Protein AF-A0A2R7UPP7-F1 (afdb_monomer_lite)

InterPro domains:
  IPR025188 Domain of unknown function DUF4113 [PF13438] (25-75)

Secondary structure (DSSP, 8-state):
--TT---TTSS---TTS-PPPHHHHHHHHHHHHHHHHH-TTSS--TTS-SS-TTS---TTPPP-TTT-GGGSPPPP-

Radius of gyration: 20.5 Å; chains: 1; bounding box: 61×23×48 Å

Organism: Pseudomonas plecoglossicida (NCBI:txid70775)

Structure (mmCIF, N/CA/C/O backbone):
data_AF-A0A2R7UPP7-F1
#
_entry.id   AF-A0A2R7UPP7-F1
#
loop_
_atom_site.group_PDB
_atom_site.id
_atom_site.type_symbol
_atom_site.label_atom_id
_atom_site.label_alt_id
_atom_site.label_comp_id
_atom_site.label_asym_id
_atom_site.label_entity_id
_atom_site.label_seq_id
_atom_site.pdbx_PDB_ins_code
_atom_site.Cartn_x
_atom_site.Cartn_y
_atom_site.Cartn_z
_atom_site.occupancy
_atom_site.B_iso_or_equiv
_atom_site.auth_seq_id
_atom_site.auth_comp_id
_atom_site.auth_asym_id
_atom_site.auth_atom_id
_atom_site.pdbx_PDB_model_num
ATOM 1 N N . LEU A 1 1 ? 11.241 0.968 12.665 1.00 49.41 1 LEU A N 1
ATOM 2 C CA . LEU A 1 1 ? 11.268 2.345 12.127 1.00 49.41 1 LEU A CA 1
ATOM 3 C C . LEU A 1 1 ? 11.550 2.244 10.635 1.00 49.41 1 LEU A C 1
ATOM 5 O O . LEU A 1 1 ? 12.409 1.455 10.272 1.00 49.41 1 LEU A O 1
ATOM 9 N N . LEU A 1 2 ? 10.826 2.971 9.789 1.00 63.25 2 LEU A N 1
ATOM 10 C CA . LEU A 1 2 ? 10.925 2.866 8.329 1.00 63.25 2 LEU A CA 1
ATOM 11 C C . LEU A 1 2 ? 12.034 3.791 7.778 1.00 63.25 2 LEU A C 1
ATOM 13 O O . LEU A 1 2 ? 11.787 4.618 6.909 1.00 63.25 2 LEU A O 1
ATOM 17 N N . MET A 1 3 ? 13.237 3.698 8.359 1.00 71.38 3 MET A N 1
ATOM 18 C CA . MET A 1 3 ? 14.370 4.604 8.082 1.00 71.38 3 MET A CA 1
AT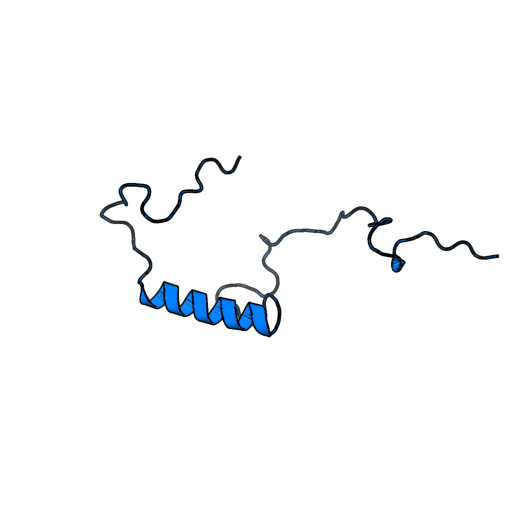OM 19 C C . MET A 1 3 ? 14.924 4.478 6.654 1.00 71.38 3 MET A C 1
ATOM 21 O O . MET A 1 3 ? 15.645 5.361 6.207 1.00 71.38 3 MET A O 1
ATOM 25 N N . ASP A 1 4 ? 14.587 3.398 5.945 1.00 66.12 4 ASP A N 1
ATOM 26 C CA . ASP A 1 4 ? 15.144 3.077 4.629 1.00 66.12 4 ASP A CA 1
ATOM 27 C C . ASP A 1 4 ? 14.178 3.308 3.460 1.00 66.12 4 ASP A C 1
ATOM 29 O O . ASP A 1 4 ? 14.494 2.935 2.330 1.00 66.12 4 ASP A O 1
ATOM 33 N N . LEU A 1 5 ? 13.016 3.943 3.678 1.00 67.50 5 LEU A N 1
ATOM 34 C CA . LEU A 1 5 ? 12.265 4.465 2.534 1.00 67.50 5 LEU A CA 1
ATOM 35 C C . LEU A 1 5 ? 13.015 5.648 1.936 1.00 67.50 5 LEU A C 1
ATOM 37 O O . LEU A 1 5 ? 13.273 6.636 2.620 1.00 67.50 5 LEU A O 1
ATOM 41 N N . ARG A 1 6 ? 13.319 5.552 0.646 1.00 70.44 6 ARG A N 1
ATOM 42 C CA . ARG A 1 6 ? 14.017 6.583 -0.123 1.00 70.44 6 ARG A CA 1
ATOM 43 C C . ARG A 1 6 ? 13.222 6.885 -1.380 1.00 70.44 6 ARG A C 1
ATOM 45 O O . ARG A 1 6 ? 12.532 5.997 -1.891 1.00 70.44 6 ARG A O 1
ATOM 52 N N . GLN A 1 7 ? 13.293 8.119 -1.866 1.00 66.81 7 GLN A N 1
ATOM 53 C CA . GLN A 1 7 ? 12.629 8.463 -3.117 1.00 66.81 7 GLN A CA 1
ATOM 54 C C . GLN A 1 7 ? 13.392 7.852 -4.305 1.00 66.81 7 GLN A C 1
ATOM 56 O O . GLN A 1 7 ? 14.622 7.725 -4.255 1.00 66.81 7 GLN A O 1
ATOM 61 N N . PRO A 1 8 ? 12.695 7.466 -5.388 1.00 67.62 8 PRO A N 1
ATOM 62 C CA . PRO A 1 8 ? 13.349 7.027 -6.616 1.00 67.62 8 PRO A CA 1
ATOM 63 C C . PRO A 1 8 ? 14.355 8.082 -7.106 1.00 67.62 8 PRO A C 1
ATOM 65 O O . PRO A 1 8 ? 13.997 9.245 -7.275 1.00 67.62 8 PRO A O 1
ATOM 68 N N . GLY A 1 9 ? 15.613 7.682 -7.317 1.00 70.31 9 GLY A N 1
ATOM 69 C CA . GLY A 1 9 ? 16.694 8.567 -7.772 1.00 70.31 9 GLY A CA 1
ATOM 70 C C . GLY A 1 9 ? 17.562 9.211 -6.678 1.00 70.31 9 GLY A C 1
ATOM 71 O O . GLY A 1 9 ? 18.565 9.833 -7.016 1.00 70.31 9 GLY A O 1
ATOM 72 N N . GLU A 1 10 ? 17.252 9.044 -5.384 1.00 74.00 10 GLU A N 1
ATOM 73 C CA . GLU A 1 10 ? 18.056 9.616 -4.279 1.00 74.00 10 GLU A CA 1
ATOM 74 C C . GLU A 1 10 ? 19.321 8.813 -3.921 1.00 74.00 10 GLU A C 1
ATOM 76 O O . GLU A 1 10 ? 20.135 9.258 -3.111 1.00 74.00 10 GLU A O 1
ATOM 81 N N . PHE A 1 11 ? 19.516 7.629 -4.502 1.00 67.88 11 PHE A N 1
ATOM 82 C CA . PHE A 1 11 ? 20.670 6.779 -4.219 1.00 67.88 11 PHE A CA 1
ATOM 83 C C . PHE A 1 11 ? 21.240 6.183 -5.503 1.00 67.88 11 PHE A C 1
ATOM 85 O O . PHE A 1 11 ? 20.494 5.863 -6.428 1.00 67.88 11 PHE A O 1
ATOM 92 N N . SER A 1 12 ? 22.564 6.010 -5.540 1.00 66.00 12 SER A N 1
ATOM 93 C CA . SER A 1 12 ? 23.233 5.286 -6.619 1.00 66.00 12 SER A CA 1
ATOM 94 C C . SER A 1 12 ? 22.718 3.857 -6.659 1.00 66.00 12 SER A C 1
ATOM 96 O O . SER A 1 12 ? 22.943 3.071 -5.740 1.00 66.00 12 SER A O 1
ATOM 98 N N . GLU A 1 13 ? 21.990 3.543 -7.719 1.00 67.62 13 GLU A N 1
ATOM 99 C CA . GLU A 1 13 ? 21.386 2.234 -7.899 1.00 67.62 13 GLU A CA 1
ATOM 100 C C . GLU A 1 13 ? 22.467 1.157 -8.042 1.00 67.62 13 GLU A C 1
ATOM 102 O O . GLU A 1 13 ? 23.548 1.397 -8.587 1.00 67.62 13 GLU A O 1
ATOM 107 N N . ASP A 1 14 ? 22.161 -0.046 -7.558 1.00 73.00 14 ASP A N 1
ATOM 108 C CA . ASP A 1 14 ? 22.970 -1.223 -7.847 1.00 73.00 14 ASP A CA 1
ATOM 109 C C . ASP A 1 14 ? 23.017 -1.427 -9.371 1.00 73.00 14 ASP A C 1
ATOM 111 O O . ASP A 1 14 ? 21.984 -1.555 -10.035 1.00 73.00 14 ASP A O 1
ATOM 115 N N . LEU A 1 15 ? 24.235 -1.428 -9.92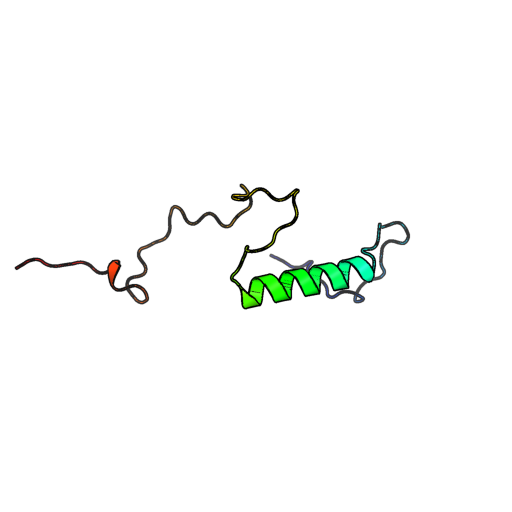1 1.00 71.00 15 LEU A N 1
ATOM 116 C CA . LEU A 1 15 ? 24.528 -1.573 -11.350 1.00 71.00 15 LEU A CA 1
ATOM 117 C C . LEU A 1 15 ? 23.921 -2.843 -11.957 1.00 71.00 15 LEU A C 1
ATOM 119 O O . LEU A 1 15 ? 23.664 -2.875 -13.160 1.00 71.00 15 LEU A O 1
ATOM 123 N N . PHE A 1 16 ? 23.695 -3.871 -11.138 1.00 80.00 16 PHE A N 1
ATOM 124 C CA . PHE A 1 16 ? 23.210 -5.177 -11.572 1.00 80.00 16 PHE A CA 1
ATOM 125 C C . PHE A 1 16 ? 21.796 -5.495 -11.086 1.00 80.00 16 PHE A C 1
ATOM 127 O O . PHE A 1 16 ? 21.259 -6.553 -11.424 1.00 80.00 16 PHE A O 1
ATOM 134 N N . ALA A 1 17 ? 21.164 -4.596 -10.328 1.00 77.56 17 ALA A N 1
ATOM 135 C CA . ALA A 1 17 ? 19.787 -4.797 -9.919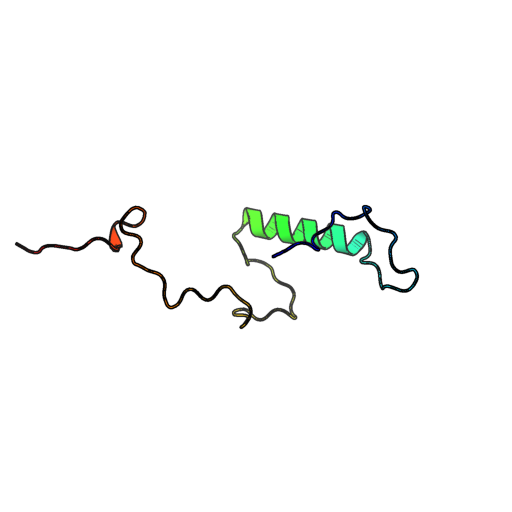 1.00 77.56 17 ALA A CA 1
ATOM 136 C C . ALA A 1 17 ? 18.850 -4.722 -11.129 1.00 77.56 17 ALA A C 1
ATOM 138 O O . ALA A 1 17 ? 18.939 -3.834 -11.982 1.00 77.56 17 ALA A O 1
ATOM 139 N N . LEU A 1 18 ? 17.906 -5.661 -11.182 1.00 70.88 18 LEU A N 1
ATOM 140 C CA . LEU A 1 18 ? 16.805 -5.616 -12.134 1.00 70.88 18 LEU A CA 1
ATOM 141 C C . LEU A 1 18 ? 15.975 -4.358 -11.864 1.00 70.88 18 LEU A C 1
ATOM 143 O O . LEU A 1 18 ? 15.315 -4.251 -10.830 1.00 70.88 18 LEU A O 1
ATOM 147 N N . LYS A 1 19 ? 16.006 -3.406 -12.799 1.00 74.31 19 LYS A N 1
ATOM 148 C CA . LYS A 1 19 ? 15.191 -2.192 -12.722 1.00 74.31 19 LYS A CA 1
ATOM 149 C C . LYS A 1 19 ? 13.787 -2.469 -13.233 1.00 74.31 19 LYS A C 1
ATOM 151 O O . LYS A 1 19 ? 13.602 -3.123 -14.262 1.00 74.31 19 LYS A O 1
ATOM 156 N N . GLN A 1 20 ? 12.796 -1.926 -12.536 1.00 75.25 20 GLN A N 1
ATOM 157 C CA . GLN A 1 20 ? 11.442 -1.873 -13.064 1.00 75.25 20 GLN A CA 1
ATOM 158 C C . GLN A 1 20 ? 11.444 -1.021 -14.340 1.00 75.25 20 GLN A C 1
ATOM 160 O O . GLN A 1 20 ? 12.049 0.047 -14.394 1.00 75.25 20 GLN A O 1
ATOM 165 N N . SER A 1 21 ? 10.826 -1.529 -15.407 1.00 82.88 21 SER A N 1
ATOM 166 C CA . SER A 1 21 ? 10.767 -0.787 -16.667 1.00 82.88 21 SER A CA 1
ATOM 167 C C . SER A 1 21 ? 9.761 0.363 -16.575 1.00 82.88 21 SER A C 1
ATOM 169 O O . SER A 1 21 ? 8.717 0.223 -15.940 1.00 82.88 21 SER A O 1
ATOM 171 N N . VAL A 1 22 ? 9.991 1.442 -17.328 1.00 84.44 22 VAL A N 1
ATOM 172 C CA . VAL A 1 22 ? 9.036 2.564 -17.463 1.00 84.44 22 VAL A CA 1
ATOM 173 C C . VAL A 1 22 ? 7.649 2.092 -17.932 1.00 84.44 22 VAL A C 1
ATOM 175 O O . VAL A 1 22 ? 6.627 2.703 -17.625 1.00 84.44 22 VAL A O 1
ATOM 178 N N . ALA A 1 23 ? 7.584 0.992 -18.689 1.00 87.19 23 ALA A N 1
ATOM 179 C CA . ALA A 1 23 ? 6.317 0.396 -19.104 1.00 87.19 23 ALA A CA 1
ATOM 180 C C . ALA A 1 23 ? 5.544 -0.208 -17.917 1.00 87.19 23 ALA A C 1
ATOM 182 O O . ALA A 1 23 ? 4.319 -0.089 -17.865 1.00 87.19 23 ALA A O 1
ATOM 183 N N . CYS A 1 24 ? 6.247 -0.809 -16.953 1.00 87.69 24 CYS A N 1
ATOM 184 C CA . CYS A 1 24 ? 5.644 -1.310 -15.722 1.00 87.69 24 CYS A CA 1
ATOM 185 C C . CYS A 1 24 ? 5.090 -0.166 -14.866 1.00 87.69 24 CYS A C 1
ATOM 187 O O . CYS A 1 24 ? 3.989 -0.309 -14.347 1.00 87.69 24 CYS A O 1
ATOM 189 N N . ASP A 1 25 ? 5.777 0.976 -14.782 1.00 88.81 25 ASP A N 1
ATOM 190 C CA . ASP A 1 25 ? 5.289 2.133 -14.015 1.00 88.81 25 ASP A CA 1
ATOM 191 C C . ASP A 1 25 ? 3.961 2.657 -14.568 1.00 88.81 25 ASP A C 1
ATOM 193 O O . ASP A 1 25 ? 3.008 2.887 -13.825 1.00 88.81 25 ASP A O 1
ATOM 197 N N . ARG A 1 26 ? 3.858 2.778 -15.898 1.00 92.62 26 ARG A N 1
ATOM 198 C CA . ARG A 1 26 ? 2.605 3.174 -16.562 1.00 92.62 26 ARG A CA 1
ATOM 199 C C . ARG A 1 26 ? 1.491 2.161 -16.320 1.00 92.62 26 ARG A C 1
ATOM 201 O O . ARG A 1 26 ? 0.348 2.553 -16.106 1.00 92.62 26 ARG A O 1
ATOM 208 N N . LEU A 1 27 ? 1.812 0.867 -16.348 1.00 92.62 27 LEU A N 1
ATOM 209 C CA . LEU A 1 27 ? 0.849 -0.190 -16.044 1.00 92.62 27 LEU A CA 1
ATOM 210 C C . LEU A 1 27 ? 0.341 -0.079 -14.601 1.00 92.62 27 LEU A C 1
ATOM 212 O O . LEU A 1 27 ? -0.869 -0.151 -14.386 1.00 92.62 27 LEU A O 1
ATOM 216 N N . MET A 1 28 ? 1.238 0.147 -13.638 1.00 92.31 28 MET A N 1
ATOM 217 C CA . MET A 1 28 ? 0.873 0.341 -12.233 1.00 92.31 28 MET A CA 1
ATOM 218 C C . MET A 1 28 ? -0.013 1.579 -12.054 1.00 92.31 28 MET A C 1
ATOM 220 O O . MET A 1 28 ? -1.058 1.479 -11.424 1.00 92.31 28 MET A O 1
ATOM 224 N N . GLN A 1 29 ? 0.306 2.700 -12.711 1.00 94.00 29 GLN A N 1
ATOM 225 C CA . GLN A 1 29 ? -0.541 3.902 -12.688 1.00 94.00 29 GLN A CA 1
ATOM 226 C C . GLN A 1 29 ? -1.951 3.649 -13.236 1.00 94.00 29 GLN A C 1
ATOM 228 O O . GLN A 1 29 ? -2.935 4.106 -12.660 1.00 94.00 29 GLN A O 1
ATOM 233 N N . VAL A 1 30 ? -2.084 2.923 -14.351 1.00 95.12 30 VAL A N 1
ATOM 234 C CA . VAL A 1 30 ? -3.404 2.577 -14.909 1.00 95.12 30 VAL A CA 1
ATOM 235 C C . VAL A 1 30 ? -4.196 1.715 -13.928 1.00 95.12 30 VAL A C 1
ATOM 237 O O . VAL A 1 30 ? -5.385 1.951 -13.716 1.00 95.12 30 VAL A O 1
ATOM 240 N N . MET A 1 31 ? -3.537 0.736 -13.317 1.00 94.69 31 MET A N 1
ATOM 241 C CA . MET A 1 31 ? -4.141 -0.141 -12.323 1.00 94.69 31 MET A CA 1
ATOM 242 C C . MET A 1 31 ? -4.609 0.634 -11.081 1.00 94.69 31 MET A C 1
ATOM 244 O O . MET A 1 31 ? -5.725 0.407 -10.606 1.00 94.69 31 MET A O 1
ATOM 248 N N . ASP A 1 32 ? -3.808 1.586 -10.606 1.00 94.25 32 ASP A N 1
ATOM 249 C CA . ASP A 1 32 ? -4.153 2.463 -9.487 1.00 94.25 32 ASP A CA 1
ATOM 250 C C . ASP A 1 32 ? -5.341 3.372 -9.825 1.00 94.25 32 ASP A C 1
ATOM 252 O O . ASP A 1 32 ? -6.291 3.429 -9.048 1.00 94.25 32 ASP A O 1
ATOM 256 N N . ASN A 1 33 ? -5.372 3.972 -11.019 1.00 96.19 33 ASN A N 1
ATOM 257 C CA . ASN A 1 33 ? -6.500 4.793 -11.482 1.00 96.19 33 ASN A CA 1
ATOM 258 C C . ASN A 1 33 ? -7.821 4.004 -11.535 1.00 96.19 33 ASN A C 1
ATOM 260 O O . ASN A 1 33 ? -8.892 4.517 -11.201 1.00 96.19 33 ASN A O 1
ATOM 264 N N . ILE A 1 34 ? -7.771 2.737 -11.960 1.00 95.88 34 ILE A N 1
ATOM 265 C CA . ILE A 1 34 ? -8.947 1.856 -11.960 1.00 95.88 34 ILE A CA 1
ATOM 266 C C . ILE A 1 34 ? -9.397 1.583 -10.519 1.00 95.88 34 ILE A C 1
ATOM 268 O O . ILE A 1 34 ? -10.587 1.685 -10.219 1.00 95.88 34 ILE A O 1
ATOM 272 N N . ASN A 1 35 ? -8.462 1.267 -9.624 1.00 95.19 35 ASN A N 1
ATOM 273 C CA . ASN A 1 35 ? -8.755 1.018 -8.214 1.00 95.19 35 ASN A CA 1
ATOM 274 C C . ASN A 1 35 ? -9.286 2.261 -7.486 1.00 95.19 35 ASN A C 1
ATOM 276 O O . ASN A 1 35 ? -10.159 2.137 -6.631 1.00 95.19 35 ASN A O 1
ATOM 280 N N . GLU A 1 36 ? -8.812 3.457 -7.822 1.00 95.06 36 GLU A N 1
ATOM 281 C CA . GLU A 1 36 ? -9.330 4.708 -7.265 1.00 95.06 36 GLU A CA 1
ATOM 282 C C . GLU A 1 36 ? -10.784 4.941 -7.690 1.00 95.06 36 GLU A C 1
ATOM 284 O O . GLU A 1 36 ? -11.635 5.260 -6.860 1.00 95.06 36 GLU A O 1
ATOM 289 N N . ARG A 1 37 ? -11.097 4.702 -8.970 1.00 96.25 37 ARG A N 1
ATOM 290 C CA . ARG A 1 37 ? -12.438 4.929 -9.520 1.00 96.25 37 ARG A CA 1
ATOM 291 C C . ARG A 1 37 ? -13.478 3.913 -9.050 1.00 96.25 37 ARG A C 1
ATOM 293 O O . ARG A 1 37 ? -14.627 4.285 -8.827 1.00 96.25 37 ARG A O 1
ATOM 300 N N . TRP A 1 38 ? -13.110 2.637 -8.968 1.00 94.50 38 TRP A N 1
ATOM 301 C CA . TRP A 1 38 ? -14.059 1.537 -8.737 1.00 94.50 38 TRP A CA 1
ATOM 302 C C . TRP A 1 38 ? -13.982 0.943 -7.328 1.00 94.50 38 TRP A C 1
ATOM 304 O O . TRP A 1 38 ? -14.815 0.117 -6.962 1.00 94.50 38 TRP A O 1
ATOM 314 N N . GLY A 1 39 ? -13.025 1.396 -6.520 1.00 91.94 39 GLY A N 1
ATOM 315 C CA . GLY A 1 39 ? -12.821 0.949 -5.151 1.00 91.94 39 GLY A CA 1
ATOM 316 C C . GLY A 1 39 ? -11.532 0.149 -4.981 1.00 91.94 39 GLY A C 1
ATOM 317 O O . GLY A 1 39 ? -11.063 -0.567 -5.875 1.00 91.94 39 GLY A O 1
ATOM 318 N N . ARG A 1 40 ? -10.943 0.266 -3.788 1.00 86.75 40 ARG A N 1
ATOM 319 C CA . ARG A 1 40 ? -9.657 -0.355 -3.468 1.00 86.75 40 ARG A CA 1
ATOM 320 C C . ARG A 1 40 ? -9.729 -1.876 -3.613 1.00 86.75 40 ARG A C 1
ATOM 322 O O . ARG A 1 40 ? -10.543 -2.521 -2.960 1.00 86.75 40 ARG A O 1
ATOM 329 N N . GLY A 1 41 ? -8.813 -2.441 -4.399 1.00 85.56 41 GLY A N 1
ATOM 330 C CA . GLY A 1 41 ? -8.708 -3.888 -4.607 1.00 85.56 41 GLY A CA 1
ATOM 331 C C . GLY A 1 41 ? -9.599 -4.442 -5.723 1.00 85.56 41 GLY A C 1
ATOM 332 O O . GLY A 1 41 ? -9.707 -5.662 -5.832 1.00 85.56 41 GLY A O 1
ATOM 333 N N . THR A 1 42 ? -10.198 -3.582 -6.556 1.00 89.38 42 THR A N 1
ATOM 334 C CA . THR A 1 42 ? -10.947 -3.988 -7.762 1.00 89.38 42 THR A CA 1
ATOM 335 C C . THR A 1 42 ? -10.062 -4.773 -8.735 1.00 89.38 42 THR A C 1
ATOM 337 O O . THR A 1 42 ? -10.462 -5.815 -9.247 1.00 89.38 42 THR A O 1
ATOM 340 N N . MET A 1 43 ? -8.835 -4.301 -8.960 1.00 90.25 43 MET A N 1
ATOM 341 C CA . MET A 1 43 ? -7.812 -4.957 -9.767 1.00 90.25 43 MET A CA 1
ATOM 342 C C . MET A 1 43 ? -6.586 -5.254 -8.899 1.00 90.25 43 MET A C 1
ATOM 344 O O . MET A 1 43 ? -6.110 -4.398 -8.151 1.00 90.25 43 MET A O 1
ATOM 348 N N . ARG A 1 44 ? -6.058 -6.477 -9.013 1.00 89.31 44 ARG A N 1
ATOM 349 C CA . ARG A 1 44 ? -4.842 -6.943 -8.328 1.00 89.31 44 ARG A CA 1
ATOM 350 C C . ARG A 1 44 ? -3.994 -7.803 -9.266 1.00 89.31 44 ARG A C 1
ATOM 352 O O . ARG A 1 44 ? -4.531 -8.402 -10.195 1.00 89.31 44 ARG A O 1
ATOM 359 N N . ALA A 1 45 ? -2.690 -7.894 -9.013 1.00 90.12 45 ALA A N 1
ATOM 360 C CA . ALA A 1 45 ? -1.834 -8.827 -9.740 1.00 90.12 45 ALA A CA 1
ATOM 361 C C . ALA A 1 45 ? -2.275 -10.273 -9.458 1.00 90.12 45 ALA A C 1
ATOM 363 O O . ALA A 1 45 ? -2.634 -10.600 -8.327 1.00 90.12 45 ALA A O 1
ATOM 364 N N . GLY A 1 46 ? -2.229 -11.147 -10.468 1.00 90.31 46 GLY A N 1
ATOM 365 C CA . GLY A 1 46 ? -2.697 -12.534 -10.337 1.00 90.31 46 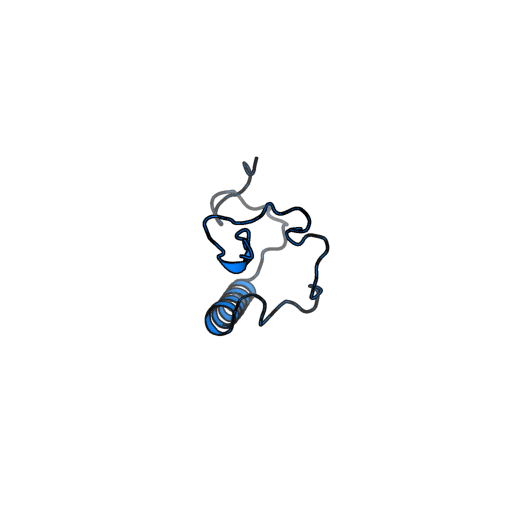GLY A CA 1
ATOM 366 C C . GLY A 1 46 ? -1.927 -13.363 -9.302 1.00 90.31 46 GLY A C 1
ATOM 367 O O . GLY A 1 46 ? -2.479 -14.298 -8.733 1.00 90.31 46 GLY A O 1
ATOM 368 N N . SER A 1 47 ? -0.680 -12.985 -9.009 1.00 88.75 47 SER A N 1
ATOM 369 C CA . SER A 1 47 ? 0.137 -13.583 -7.947 1.00 88.75 47 SER A CA 1
ATOM 370 C C . SER A 1 47 ? -0.314 -13.199 -6.534 1.00 88.75 47 SER A C 1
ATOM 372 O O . SER A 1 47 ? 0.084 -13.851 -5.572 1.00 88.75 47 SER A O 1
ATOM 374 N N . VAL A 1 48 ? -1.133 -12.152 -6.388 1.00 88.38 48 VAL A N 1
ATOM 375 C CA . VAL A 1 48 ? -1.624 -11.682 -5.093 1.00 88.38 48 VAL A CA 1
ATOM 376 C C . VAL A 1 48 ? -2.954 -12.382 -4.780 1.0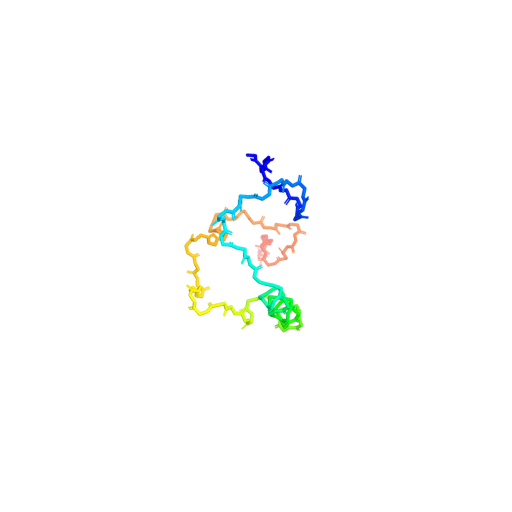0 88.38 48 VAL A C 1
ATOM 378 O O . VAL A 1 48 ? -3.940 -12.197 -5.508 1.00 88.38 48 VAL A O 1
ATOM 381 N N . PRO A 1 49 ? -3.028 -13.183 -3.700 1.00 88.88 49 PRO A N 1
ATOM 382 C CA . PRO A 1 49 ? -4.280 -13.800 -3.277 1.00 88.88 49 PRO A CA 1
ATOM 383 C C . PRO A 1 49 ? -5.293 -12.734 -2.833 1.00 88.88 49 PRO A C 1
ATOM 385 O O . PRO A 1 49 ? -4.927 -11.613 -2.488 1.00 88.88 49 PRO A O 1
ATOM 388 N N . ALA A 1 50 ? -6.585 -13.075 -2.834 1.00 86.12 50 ALA A N 1
ATOM 389 C CA . ALA A 1 50 ? -7.641 -12.141 -2.420 1.00 86.12 50 ALA A CA 1
ATOM 390 C C . ALA A 1 50 ? -7.489 -11.697 -0.955 1.00 86.12 50 ALA A C 1
ATOM 392 O O . ALA A 1 50 ? -7.747 -10.543 -0.620 1.00 86.12 50 ALA A O 1
ATOM 393 N N . THR A 1 51 ? -7.042 -12.614 -0.102 1.00 85.88 51 THR A N 1
ATOM 394 C CA . THR A 1 51 ? -6.794 -12.403 1.324 1.00 85.88 51 THR A CA 1
ATOM 395 C C . THR A 1 51 ? -5.349 -12.795 1.632 1.00 85.88 51 THR A C 1
ATOM 397 O O . THR A 1 51 ? -5.091 -13.958 1.937 1.00 85.88 51 THR A O 1
ATOM 400 N N . PRO A 1 52 ? -4.382 -11.874 1.479 1.00 86.25 52 PRO A N 1
ATOM 401 C CA . PRO A 1 52 ? -2.991 -12.152 1.812 1.00 86.25 52 PRO A CA 1
ATOM 402 C C . PRO A 1 52 ? -2.780 -12.204 3.329 1.00 86.25 52 PRO A C 1
ATOM 404 O O . PRO A 1 52 ? -3.267 -11.335 4.051 1.00 86.25 52 PRO A O 1
ATOM 407 N N . ASP A 1 53 ? -1.973 -13.159 3.797 1.00 85.38 53 ASP A N 1
ATOM 408 C CA . ASP A 1 53 ? -1.618 -13.299 5.222 1.00 85.38 53 ASP A CA 1
ATOM 409 C C . ASP A 1 53 ? -0.831 -12.094 5.764 1.00 85.38 53 ASP A C 1
ATOM 411 O O . ASP A 1 53 ? -0.890 -11.774 6.949 1.00 85.38 53 ASP A O 1
ATOM 415 N N . TRP A 1 54 ? -0.119 -11.392 4.880 1.00 85.19 54 TRP A N 1
ATOM 416 C CA . TRP A 1 54 ? 0.600 -10.148 5.170 1.00 85.19 54 TRP A CA 1
ATOM 417 C C . TRP A 1 54 ? -0.292 -8.896 5.088 1.00 85.19 54 TRP A C 1
ATOM 419 O O . TRP A 1 54 ? 0.195 -7.769 5.186 1.00 85.19 54 TRP A O 1
ATOM 429 N N . GLY A 1 55 ? -1.604 -9.068 4.902 1.00 84.88 55 GLY A N 1
ATOM 430 C CA . GLY A 1 55 ? -2.574 -7.986 5.007 1.00 84.88 55 GLY A CA 1
ATOM 431 C C . GLY A 1 55 ? -2.681 -7.437 6.434 1.00 84.88 55 GLY A C 1
ATOM 432 O O . GLY A 1 55 ? -2.308 -8.075 7.417 1.00 84.88 55 GLY A O 1
ATOM 433 N N . MET A 1 56 ? -3.230 -6.230 6.571 1.00 85.06 56 MET A N 1
ATOM 434 C CA . MET A 1 56 ? -3.466 -5.632 7.887 1.00 85.06 56 MET A CA 1
ATOM 435 C C . MET A 1 56 ? -4.499 -6.458 8.676 1.00 85.06 56 MET A C 1
ATOM 437 O O . MET A 1 56 ? -5.698 -6.360 8.411 1.00 85.06 56 MET A O 1
ATOM 441 N N . ARG A 1 57 ? -4.053 -7.235 9.673 1.00 83.50 57 ARG A N 1
ATOM 442 C CA . ARG A 1 57 ? -4.944 -7.963 10.593 1.00 83.50 57 ARG A CA 1
ATOM 443 C C . ARG A 1 57 ? -5.634 -6.990 11.547 1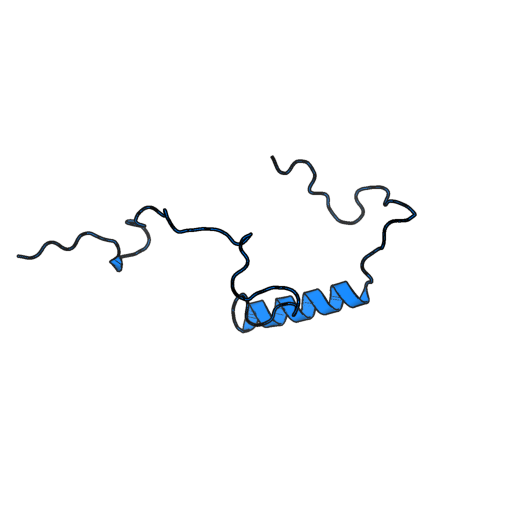.00 83.50 57 ARG A C 1
ATOM 445 O O . ARG A 1 57 ? -4.987 -6.228 12.259 1.00 83.50 57 ARG A O 1
ATOM 452 N N . ARG A 1 58 ? -6.968 -7.019 11.552 1.00 86.00 58 ARG A N 1
ATOM 453 C CA . ARG A 1 58 ? -7.846 -6.135 12.347 1.00 86.00 58 ARG A CA 1
ATOM 454 C C . ARG A 1 58 ? -8.770 -6.910 13.298 1.00 86.00 58 ARG A C 1
ATOM 456 O O . ARG A 1 58 ? -9.806 -6.404 13.707 1.00 86.00 58 ARG A O 1
ATOM 463 N N . GLU A 1 59 ? -8.395 -8.136 13.652 1.00 85.88 59 GLU A N 1
ATOM 464 C CA . GLU A 1 59 ? -9.220 -9.055 14.456 1.00 85.88 59 GLU A CA 1
ATOM 465 C C . GLU A 1 59 ? -9.456 -8.572 15.895 1.00 85.88 59 GLU A C 1
ATOM 467 O O . GLU A 1 59 ? -10.496 -8.865 16.471 1.00 85.88 59 GLU A O 1
ATOM 472 N N . MET A 1 60 ? -8.522 -7.806 16.468 1.00 87.31 60 MET A N 1
ATOM 473 C CA . MET A 1 60 ? -8.614 -7.284 17.840 1.00 87.31 60 MET A CA 1
ATOM 474 C C . MET A 1 60 ? -8.785 -5.760 17.878 1.00 87.31 60 MET A C 1
ATOM 476 O O . MET A 1 60 ? -8.150 -5.069 18.673 1.00 87.31 60 MET A O 1
ATOM 480 N N . MET A 1 61 ? -9.606 -5.205 16.984 1.00 87.81 61 MET A N 1
ATOM 481 C CA . MET A 1 61 ? -9.946 -3.782 17.046 1.00 87.81 61 MET A CA 1
ATOM 482 C C . MET A 1 61 ? -10.844 -3.488 18.251 1.00 87.81 61 MET A C 1
ATOM 484 O O . MET A 1 61 ? -11.842 -4.171 18.474 1.00 87.81 61 MET A O 1
ATOM 488 N N . SER A 1 62 ? -10.521 -2.429 18.996 1.00 88.62 62 SER A N 1
ATOM 489 C CA . SER A 1 62 ? -11.445 -1.869 19.978 1.00 88.62 62 SER A CA 1
ATOM 490 C C . SER A 1 62 ? -12.675 -1.275 19.287 1.00 88.62 62 SER A C 1
ATOM 492 O O . SER A 1 62 ? -12.637 -0.864 18.119 1.00 88.62 62 SER A O 1
ATOM 494 N N . GLN A 1 63 ? -13.781 -1.216 20.026 1.00 87.81 63 GLN A N 1
ATOM 495 C CA . GLN A 1 63 ? -15.003 -0.586 19.543 1.00 87.81 63 GLN A CA 1
ATOM 496 C C . GLN A 1 63 ? -14.756 0.899 19.256 1.00 87.81 63 GLN A C 1
ATOM 498 O O . GLN A 1 63 ? -14.183 1.642 20.051 1.00 87.81 63 GLN A O 1
ATOM 503 N N . SER A 1 64 ? -15.198 1.331 18.086 1.00 90.44 64 SER A N 1
ATOM 504 C CA . SER A 1 64 ? -15.043 2.673 17.542 1.00 90.44 64 SER A CA 1
ATOM 505 C C . SER A 1 64 ? -16.182 3.582 18.007 1.00 90.44 64 SER A C 1
ATOM 507 O O . SER A 1 64 ? -16.941 4.108 17.195 1.00 90.44 64 SER A O 1
ATOM 509 N N . TYR A 1 65 ? -16.297 3.774 19.324 1.00 89.56 65 TYR A N 1
ATOM 510 C CA . TYR A 1 65 ? -17.405 4.506 19.953 1.00 89.56 65 TYR A CA 1
ATOM 511 C C . TYR A 1 65 ? -17.606 5.936 19.424 1.00 89.56 65 TYR A C 1
ATOM 513 O O . TYR A 1 65 ? -18.709 6.462 19.485 1.00 89.56 65 TYR A O 1
ATOM 521 N N . THR A 1 66 ? -16.561 6.576 18.896 1.00 90.62 66 THR A N 1
ATOM 522 C CA . THR A 1 66 ? -16.627 7.959 18.394 1.00 90.62 66 THR A CA 1
ATOM 523 C C . THR A 1 66 ? -16.909 8.067 16.899 1.00 90.62 66 THR A C 1
ATOM 525 O O . THR A 1 66 ? -17.255 9.146 16.428 1.00 90.62 66 THR A O 1
ATOM 528 N N . THR A 1 67 ? -16.748 6.982 16.138 1.00 90.75 67 THR A N 1
ATOM 529 C CA . THR A 1 67 ? -16.827 7.021 14.667 1.00 90.75 67 THR A CA 1
ATOM 530 C C . THR A 1 67 ? -17.862 6.069 14.083 1.00 90.75 67 THR A C 1
ATOM 532 O O . THR A 1 67 ? -18.149 6.154 12.890 1.00 90.75 67 THR A O 1
ATOM 535 N N . ARG A 1 68 ? -18.443 5.175 14.893 1.00 88.56 68 ARG A N 1
ATOM 536 C CA . ARG A 1 68 ? -19.422 4.178 14.453 1.00 88.56 68 ARG A CA 1
ATOM 537 C C . ARG A 1 68 ? -20.581 4.044 15.438 1.00 88.56 68 ARG A C 1
ATOM 539 O O . ARG A 1 68 ? -20.422 3.517 16.536 1.00 88.56 68 ARG A O 1
ATOM 546 N N . ILE A 1 69 ? -21.755 4.520 15.017 1.00 90.12 69 ILE A N 1
ATOM 547 C CA . ILE A 1 69 ? -22.985 4.542 15.829 1.00 90.12 69 ILE A CA 1
ATOM 548 C C . ILE A 1 69 ? -23.458 3.123 16.175 1.00 90.12 69 ILE A C 1
ATOM 550 O O . ILE A 1 69 ? -23.918 2.888 17.286 1.00 90.12 69 ILE A O 1
ATOM 554 N N . ASP A 1 70 ? -23.288 2.162 15.265 1.00 89.75 70 ASP A N 1
ATOM 555 C CA . ASP A 1 70 ? -23.614 0.742 15.460 1.00 89.75 70 ASP A CA 1
ATOM 556 C C . ASP A 1 70 ? -22.771 0.062 16.551 1.00 89.75 70 ASP A C 1
ATOM 558 O O . ASP A 1 70 ? -23.115 -1.020 17.020 1.00 89.75 70 ASP A O 1
ATOM 562 N N . GLN A 1 71 ? -21.677 0.698 16.974 1.00 91.75 71 GLN A N 1
ATOM 563 C CA . GLN A 1 71 ? -20.789 0.193 18.019 1.00 91.75 71 GLN A CA 1
ATOM 564 C C . GLN A 1 71 ? -21.047 0.818 19.393 1.00 91.75 71 GLN A C 1
ATOM 566 O O . GLN A 1 71 ? -20.386 0.439 20.363 1.00 91.75 71 GLN A O 1
ATOM 571 N N . LEU A 1 72 ? -22.000 1.751 19.495 1.00 91.00 72 LEU A N 1
ATOM 572 C CA . LEU A 1 72 ? -22.451 2.319 20.762 1.00 91.00 72 LEU A CA 1
ATOM 573 C C . LEU A 1 72 ? -23.278 1.304 21.556 1.00 91.00 72 LEU A C 1
ATOM 575 O O . LEU A 1 72 ? -23.940 0.423 21.006 1.00 91.00 72 LEU A O 1
ATOM 579 N N . TRP A 1 73 ? -23.264 1.442 22.877 1.00 87.81 73 TRP A N 1
ATOM 580 C CA . TRP A 1 73 ? -24.118 0.629 23.735 1.00 87.81 73 TRP A CA 1
ATOM 581 C C . TRP A 1 73 ? -25.584 1.024 23.556 1.00 87.81 73 TRP A C 1
ATOM 583 O O . TRP A 1 73 ? -25.932 2.202 23.616 1.00 87.81 73 TRP A O 1
ATOM 593 N N . THR A 1 74 ? -26.450 0.029 23.364 1.00 88.88 74 THR A N 1
ATOM 594 C CA . THR A 1 74 ? -27.900 0.230 23.325 1.00 88.88 74 THR A CA 1
ATOM 595 C C . THR A 1 74 ? -28.485 -0.088 24.693 1.00 88.88 74 THR A C 1
ATOM 597 O O . THR A 1 74 ? -28.342 -1.197 25.207 1.00 88.88 74 THR A O 1
ATOM 600 N N . VAL A 1 75 ? -29.135 0.900 25.304 1.00 88.38 75 VAL A N 1
ATOM 601 C CA . VAL A 1 75 ? -29.900 0.705 26.538 1.00 88.38 75 VAL A CA 1
ATOM 602 C C . VAL A 1 75 ? -31.346 0.441 26.135 1.00 88.38 75 VAL A C 1
ATOM 604 O O . VAL A 1 75 ? -31.937 1.237 25.407 1.00 88.38 75 VAL A O 1
ATOM 607 N N . LYS A 1 76 ? -31.901 -0.694 26.564 1.00 79.19 76 LYS A N 1
ATOM 608 C CA . LYS A 1 76 ? -33.328 -0.994 26.403 1.00 79.19 76 LYS A CA 1
ATOM 609 C C . LYS A 1 76 ? -34.070 -0.498 27.643 1.00 79.19 76 LYS A C 1
ATOM 611 O O . LYS A 1 76 ? -33.621 -0.780 28.752 1.00 79.19 76 LYS A O 1
ATOM 616 N N . CYS A 1 77 ? -35.157 0.238 27.426 1.00 65.62 77 CYS A N 1
ATOM 617 C CA . CYS A 1 77 ? -36.115 0.614 28.465 1.00 65.62 77 CYS A CA 1
ATOM 618 C C . CYS A 1 77 ? -37.156 -0.490 28.659 1.00 65.62 77 CYS A C 1
ATOM 620 O O . CYS A 1 77 ? -37.495 -1.149 27.647 1.00 65.62 77 CYS A O 1
#

pLDDT: mean 83.87, std 9.96, range [49.41, 96.25]

Foldseek 3Di:
DPPPDDDPPPDDDDPPDDDDDPVVVVVVVVQVVVCVVPHHPPDDDPPDDSDDPPDDDPPPPDQPCPPDPVSDDDDDD

Sequence (77 aa):
LLMDLRQPGEFSEDLFALKQSVACDRLMQVMDNINERWGRGTMRAGSVPATPDWGMRREMMSQSYTTRIDQLWTVKC